Protein AF-A0A534V9V0-F1 (afdb_monomer_lite)

Secondary structure (DSSP, 8-state):
-HHHHHH-SS--HHHHHHHHHHHHHHHHHHHHHS-SSSBTTBSS--HHHHHHHHHHHHHHHHHHHTTPPPTTTT-HHHHHHHHHHTTSHHHHHHHHHHHHHHHHHHHSPP-

Radius of gyration: 15.16 Å; chains: 1; bounding box: 35×29×41 Å

Foldseek 3Di:
DQVCQLPDPDHPLVVLVVVVVVVLVVLVVQLVQADQELARNHVDHDVVLVVVLVVLLVQQVRQVSSVHDRSCVVRPRCVSNNVRSCPDPVSVVVSVVVVVVVVVVVPDPDD

pLDDT: mean 93.2, std 7.88, range [52.34, 98.44]

Structure (mmCIF, N/CA/C/O backbone):
data_AF-A0A534V9V0-F1
#
_entry.id   AF-A0A534V9V0-F1
#
loop_
_atom_site.group_PDB
_atom_site.id
_atom_site.type_symbol
_atom_site.label_atom_id
_atom_site.label_alt_id
_atom_site.label_comp_id
_atom_site.label_asym_id
_atom_site.label_entity_id
_atom_site.label_seq_id
_atom_site.pdbx_PDB_ins_code
_atom_site.Cartn_x
_atom_site.Cartn_y
_atom_site.Cartn_z
_atom_site.occupancy
_atom_site.B_iso_or_equiv
_atom_site.auth_seq_id
_atom_site.auth_comp_id
_atom_site.auth_asym_id
_atom_site.auth_atom_id
_atom_site.pdbx_PDB_model_num
ATOM 1 N N . ALA A 1 1 ? -8.439 9.166 10.142 1.00 73.25 1 ALA A N 1
ATOM 2 C CA . ALA A 1 1 ? -9.431 8.523 11.032 1.00 73.25 1 ALA A CA 1
ATOM 3 C C . ALA A 1 1 ? -8.896 7.242 11.674 1.00 73.25 1 ALA A C 1
ATOM 5 O O . ALA A 1 1 ? -8.927 7.156 12.890 1.00 73.25 1 ALA A O 1
ATOM 6 N N . LEU A 1 2 ? -8.361 6.280 10.907 1.00 82.88 2 LEU A N 1
ATOM 7 C CA . LEU A 1 2 ? -7.863 5.011 11.469 1.00 82.88 2 LEU A CA 1
ATOM 8 C C . LEU A 1 2 ? -6.542 5.125 12.256 1.00 82.88 2 LEU A C 1
ATOM 10 O O . LEU A 1 2 ? -6.356 4.396 13.221 1.00 82.88 2 LEU A O 1
ATOM 14 N N . PHE A 1 3 ? -5.646 6.051 11.890 1.00 81.38 3 PHE A N 1
ATOM 15 C CA . PHE A 1 3 ? -4.349 6.238 12.571 1.00 81.38 3 PHE A CA 1
ATOM 16 C C . PHE A 1 3 ? -4.470 6.475 14.086 1.00 81.38 3 PHE A C 1
ATOM 18 O O . PHE A 1 3 ? -3.874 5.703 14.831 1.00 81.38 3 PHE A O 1
ATOM 25 N N . PRO A 1 4 ? -5.281 7.438 14.569 1.00 83.19 4 PRO A N 1
ATOM 26 C CA . PRO A 1 4 ? -5.498 7.604 16.007 1.00 83.19 4 PRO A CA 1
ATOM 27 C C . PRO A 1 4 ? -6.088 6.364 16.690 1.00 83.19 4 PRO A C 1
ATOM 29 O O . PRO A 1 4 ? -5.748 6.076 17.831 1.00 83.19 4 PRO A O 1
ATOM 32 N N . GLN A 1 5 ? -6.945 5.611 15.992 1.00 86.44 5 GLN A N 1
ATOM 33 C CA . GLN A 1 5 ? -7.588 4.413 16.540 1.00 86.44 5 GLN A CA 1
ATOM 34 C C . GLN A 1 5 ? -6.605 3.248 16.715 1.00 86.44 5 GLN A C 1
ATOM 36 O O . GLN A 1 5 ? -6.757 2.455 17.640 1.00 86.44 5 GLN A O 1
ATOM 41 N N . ALA A 1 6 ? -5.573 3.146 15.874 1.00 80.69 6 ALA A N 1
ATOM 42 C CA . ALA A 1 6 ? -4.569 2.088 15.988 1.00 80.69 6 ALA A CA 1
ATOM 43 C C . ALA A 1 6 ? -3.718 2.212 17.266 1.00 80.69 6 ALA A C 1
ATOM 45 O O . ALA A 1 6 ? -3.324 1.194 17.830 1.00 80.69 6 ALA A O 1
ATOM 46 N N . SER A 1 7 ? -3.484 3.436 17.752 1.00 79.25 7 SER A N 1
ATOM 47 C CA . SER A 1 7 ? -2.688 3.713 18.957 1.00 79.25 7 SER A CA 1
ATOM 48 C C . SER A 1 7 ? -3.516 4.020 20.212 1.00 79.25 7 SER A C 1
ATOM 50 O O . SER A 1 7 ? -2.943 4.244 21.277 1.00 79.25 7 SER A O 1
ATOM 52 N N . ALA A 1 8 ? -4.846 4.085 20.113 1.00 82.44 8 ALA A N 1
ATOM 53 C CA . ALA A 1 8 ? -5.705 4.458 21.234 1.00 82.44 8 ALA A CA 1
ATOM 54 C C . ALA A 1 8 ? -5.819 3.341 22.290 1.00 82.44 8 ALA A C 1
ATOM 56 O O . ALA A 1 8 ? -5.903 2.154 21.954 1.00 82.44 8 ALA A O 1
ATOM 57 N N . LYS A 1 9 ? -5.879 3.744 23.571 1.00 80.00 9 LYS A N 1
ATOM 58 C CA . LYS A 1 9 ? -6.171 2.845 24.706 1.00 80.00 9 LYS A CA 1
ATOM 59 C C . LYS A 1 9 ? -7.582 2.269 24.606 1.00 80.00 9 LYS A C 1
ATOM 61 O O . LYS A 1 9 ? -7.762 1.063 24.731 1.00 80.00 9 LYS A O 1
ATOM 66 N N . GLU A 1 10 ? -8.552 3.132 24.322 1.00 87.00 10 GLU A N 1
ATOM 67 C CA . GLU A 1 10 ? -9.931 2.754 24.027 1.00 87.00 10 GLU A CA 1
ATOM 68 C C . GLU A 1 10 ? -10.222 3.043 22.558 1.00 87.00 10 GLU A C 1
ATOM 70 O O . GLU A 1 10 ? -9.969 4.140 22.061 1.00 87.00 10 GLU A O 1
ATOM 75 N N . LYS A 1 11 ? -10.710 2.024 21.853 1.00 88.25 11 LYS A N 1
ATOM 76 C CA . LYS A 1 11 ? -10.969 2.067 20.416 1.00 88.25 11 LYS A CA 1
ATOM 77 C C . LYS A 1 11 ? -12.457 2.265 20.161 1.00 88.25 11 LYS A C 1
ATOM 79 O O . LYS A 1 11 ? -13.273 1.511 20.691 1.00 88.25 11 LYS A O 1
ATOM 84 N N . ASP A 1 12 ? -12.803 3.208 19.291 1.00 93.75 12 ASP A N 1
ATOM 85 C CA . ASP A 1 12 ? -14.170 3.354 18.794 1.00 93.75 12 ASP A CA 1
ATOM 86 C C . ASP A 1 12 ? -14.441 2.267 17.745 1.00 93.75 12 ASP A C 1
ATOM 88 O O . ASP A 1 12 ? -14.104 2.398 16.566 1.00 93.75 12 ASP A O 1
ATOM 92 N N . GLN A 1 13 ? -15.040 1.163 18.195 1.00 93.38 13 GLN A N 1
ATOM 93 C CA . GLN A 1 13 ? -15.315 0.001 17.348 1.00 93.38 13 GLN A CA 1
ATOM 94 C C . GLN A 1 13 ? -16.271 0.324 16.197 1.00 93.38 13 GLN A C 1
ATOM 96 O O . GLN A 1 13 ? -16.136 -0.247 15.114 1.00 93.38 13 GLN A O 1
ATOM 101 N N . LYS A 1 14 ? -17.207 1.260 16.399 1.00 94.38 14 LYS A N 1
ATOM 102 C CA . LYS A 1 14 ? -18.150 1.665 15.355 1.00 94.38 14 LYS A CA 1
ATOM 103 C C . LYS A 1 14 ? -17.415 2.429 14.257 1.00 94.38 14 LYS A C 1
ATOM 105 O O . LYS A 1 14 ? -17.519 2.065 13.087 1.00 94.38 14 LYS A O 1
ATOM 110 N N . LEU A 1 15 ? -16.606 3.420 14.635 1.00 94.12 15 LEU A N 1
ATOM 111 C CA . LEU A 1 15 ? -15.788 4.177 13.688 1.00 94.12 15 LEU A CA 1
ATOM 112 C C . LEU A 1 15 ? -14.788 3.275 12.951 1.00 94.12 15 LEU A C 1
ATOM 114 O O . LEU A 1 15 ? -14.582 3.440 11.747 1.00 94.12 15 LEU A O 1
ATOM 118 N N . ILE A 1 16 ? -14.158 2.326 13.651 1.00 94.56 16 ILE A N 1
ATOM 119 C CA . ILE A 1 16 ? -13.235 1.365 13.035 1.00 94.56 16 ILE A CA 1
ATOM 120 C C . ILE A 1 16 ? -13.967 0.526 11.991 1.00 94.56 16 ILE A C 1
ATOM 122 O O . ILE A 1 16 ? -13.501 0.463 10.855 1.00 94.56 16 ILE A O 1
ATOM 126 N N . ALA A 1 17 ? -15.113 -0.067 12.332 1.00 95.31 17 ALA A N 1
ATOM 127 C CA . ALA A 1 17 ? -15.887 -0.882 11.400 1.00 95.31 17 ALA A CA 1
ATOM 128 C C . ALA A 1 17 ? -16.295 -0.089 10.147 1.00 95.31 17 ALA A C 1
ATOM 130 O O . ALA A 1 17 ? -16.067 -0.546 9.025 1.00 95.31 17 ALA A O 1
ATOM 131 N N . GLU A 1 18 ? -16.812 1.131 10.321 1.00 96.19 18 GLU A N 1
ATOM 132 C CA . GLU A 1 18 ? -17.186 2.021 9.214 1.00 96.19 18 GLU A CA 1
ATOM 133 C C . GLU A 1 18 ? -15.990 2.341 8.306 1.00 96.19 18 GLU A C 1
ATOM 135 O O . GLU A 1 18 ? -16.082 2.272 7.077 1.00 96.19 18 GLU A O 1
ATOM 140 N N . LYS A 1 19 ? -14.833 2.662 8.895 1.00 95.81 19 LYS A N 1
ATOM 141 C CA . LYS A 1 19 ? -13.637 3.036 8.131 1.00 95.81 19 LYS A CA 1
ATOM 142 C C . LYS A 1 19 ? -12.913 1.852 7.505 1.00 95.81 19 LYS A C 1
ATOM 144 O O . LYS A 1 19 ? -12.324 2.018 6.439 1.00 95.81 19 LYS A O 1
ATOM 149 N N . LEU A 1 20 ? -12.987 0.666 8.101 1.00 95.69 20 LEU A N 1
ATOM 150 C CA . LEU A 1 20 ? -12.507 -0.564 7.477 1.00 95.69 20 LEU A CA 1
ATOM 151 C C . LEU A 1 20 ? -13.395 -0.984 6.302 1.00 95.69 20 LEU A C 1
ATOM 153 O O . LEU A 1 20 ? -12.867 -1.451 5.295 1.00 95.69 20 LEU A O 1
ATOM 157 N N . ALA A 1 21 ? -14.714 -0.785 6.379 1.00 96.12 21 ALA A N 1
ATOM 158 C CA . ALA A 1 21 ? -15.604 -1.022 5.243 1.00 96.12 21 ALA A CA 1
ATOM 159 C C . ALA A 1 21 ? -15.263 -0.090 4.064 1.00 96.12 21 ALA A C 1
ATOM 161 O O . ALA A 1 21 ? -15.092 -0.553 2.936 1.00 96.12 21 ALA A O 1
ATOM 162 N N . GLU A 1 22 ? -15.069 1.206 4.338 1.00 96.12 22 GLU A N 1
ATOM 163 C CA . GLU A 1 22 ? -14.641 2.187 3.331 1.00 96.12 22 GLU A CA 1
ATOM 164 C C . GLU A 1 22 ? -13.281 1.819 2.714 1.00 96.12 22 GLU A C 1
ATOM 166 O O . GLU A 1 22 ? -13.104 1.873 1.496 1.00 96.12 22 GLU A O 1
ATOM 171 N N . LEU A 1 23 ? -12.313 1.419 3.543 1.00 95.62 23 LEU A N 1
ATOM 172 C CA . LEU A 1 23 ? -10.996 1.012 3.069 1.00 95.62 23 LEU A CA 1
ATOM 173 C C . LEU A 1 23 ? -11.067 -0.238 2.188 1.00 95.62 23 LEU A C 1
ATOM 175 O O . LEU A 1 23 ? -10.437 -0.255 1.136 1.00 95.62 23 LE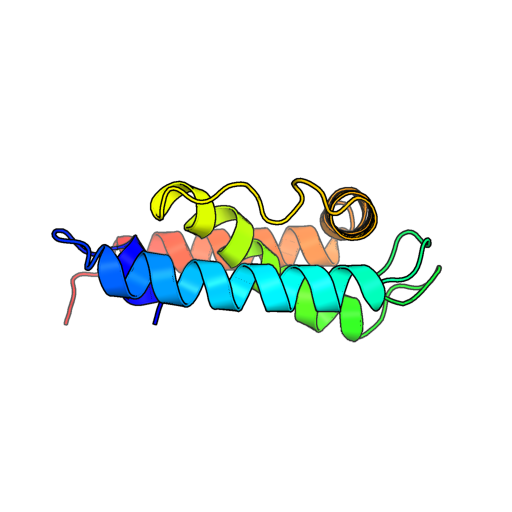U A O 1
ATOM 179 N N . ASN A 1 24 ? -11.833 -1.259 2.580 1.00 96.19 24 ASN A N 1
ATOM 180 C CA . ASN A 1 24 ? -11.981 -2.476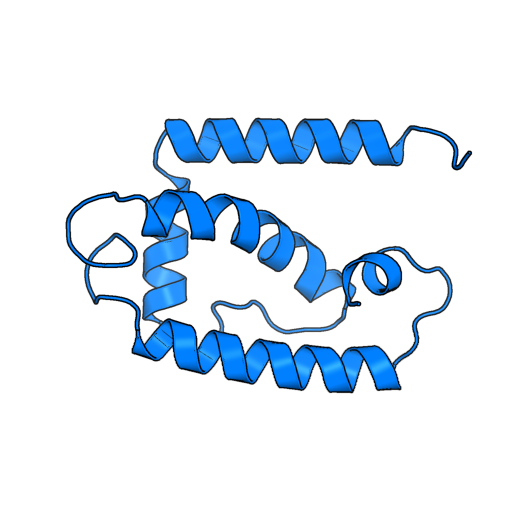 1.780 1.00 96.19 24 ASN A CA 1
ATOM 181 C C . ASN A 1 24 ? -12.558 -2.175 0.395 1.00 96.19 24 ASN A C 1
ATOM 183 O O . ASN A 1 24 ? -11.994 -2.635 -0.592 1.00 96.19 24 ASN A O 1
ATOM 187 N N . LEU A 1 25 ? -13.580 -1.318 0.308 1.00 97.44 25 LEU A N 1
ATOM 188 C CA . LEU A 1 25 ? -14.117 -0.868 -0.978 1.00 97.44 25 LEU A CA 1
ATOM 189 C C . LEU A 1 25 ? -13.036 -0.208 -1.852 1.00 97.44 25 LEU A C 1
ATOM 191 O O . LEU A 1 25 ? -12.937 -0.487 -3.045 1.00 97.44 25 LEU A O 1
ATOM 195 N N . ARG A 1 26 ? -12.201 0.658 -1.266 1.00 97.06 26 ARG A N 1
ATOM 196 C CA . ARG A 1 26 ? -11.105 1.325 -1.990 1.00 97.06 26 ARG A CA 1
ATOM 197 C C . ARG A 1 26 ? -10.007 0.347 -2.411 1.00 97.06 26 ARG A C 1
ATOM 199 O O . ARG A 1 26 ? -9.442 0.504 -3.489 1.00 97.06 26 ARG A O 1
ATOM 206 N N . LEU A 1 27 ? -9.705 -0.655 -1.588 1.00 97.69 27 LEU A N 1
ATOM 207 C CA . LEU A 1 27 ? -8.751 -1.711 -1.927 1.00 97.69 27 LEU A CA 1
ATOM 208 C C . LEU A 1 27 ? -9.267 -2.580 -3.078 1.00 97.69 27 LEU A C 1
ATOM 210 O O . LEU A 1 27 ? -8.487 -2.927 -3.959 1.00 97.69 27 LEU A O 1
ATOM 214 N N . ASP A 1 28 ? -10.567 -2.876 -3.112 1.00 98.19 28 ASP A N 1
ATOM 215 C CA . ASP A 1 28 ? -11.194 -3.616 -4.212 1.00 98.19 28 ASP A CA 1
ATOM 216 C C . ASP A 1 28 ? -11.143 -2.807 -5.516 1.00 98.19 28 ASP A C 1
ATOM 218 O O . ASP A 1 28 ? -10.801 -3.335 -6.572 1.00 98.19 28 ASP A O 1
ATOM 222 N N . GLN A 1 29 ? -11.396 -1.498 -5.451 1.00 98.31 29 GLN A N 1
ATOM 223 C CA . GLN A 1 29 ? -11.230 -0.601 -6.599 1.00 98.31 29 GLN A CA 1
ATOM 224 C C . GLN A 1 29 ? -9.777 -0.556 -7.083 1.00 98.31 29 GLN A C 1
ATOM 226 O O . GLN A 1 29 ? -9.516 -0.655 -8.282 1.00 98.31 29 GLN A O 1
ATOM 231 N N . LEU A 1 30 ? -8.825 -0.443 -6.157 1.00 98.06 30 LEU A N 1
ATOM 232 C CA . LEU A 1 30 ? -7.407 -0.434 -6.483 1.00 98.06 30 LEU A CA 1
ATOM 233 C C . LEU A 1 30 ? -6.975 -1.758 -7.135 1.00 98.06 30 LEU A C 1
ATOM 235 O O . LEU A 1 30 ? -6.304 -1.728 -8.161 1.00 98.06 30 LEU A O 1
ATOM 239 N N . GLU A 1 31 ? -7.415 -2.908 -6.619 1.00 98.12 31 GLU A N 1
ATOM 240 C CA . GLU A 1 31 ? -7.187 -4.230 -7.226 1.00 98.12 31 GLU A CA 1
ATOM 241 C C . GLU A 1 31 ? -7.666 -4.282 -8.689 1.00 98.12 31 GLU A C 1
ATOM 243 O O . GLU A 1 31 ? -6.980 -4.814 -9.567 1.00 98.12 31 GLU A O 1
ATOM 248 N N . LEU A 1 32 ? -8.816 -3.681 -9.005 1.00 97.94 32 LEU A N 1
ATOM 249 C CA . LEU A 1 32 ? -9.290 -3.601 -10.390 1.00 97.94 32 LEU A CA 1
ATOM 250 C C . LEU A 1 32 ? -8.357 -2.756 -11.271 1.00 97.94 32 LEU A C 1
ATOM 252 O O . LEU A 1 32 ? -8.101 -3.142 -12.414 1.00 97.94 32 LEU A O 1
ATOM 256 N N . MET A 1 33 ? -7.811 -1.664 -10.730 1.00 97.06 33 MET A N 1
ATOM 257 C CA . MET A 1 33 ? -6.913 -0.740 -11.433 1.00 97.06 33 MET A CA 1
ATOM 258 C C . MET A 1 33 ? -5.485 -1.270 -11.603 1.00 97.06 33 MET A C 1
ATOM 260 O O . MET A 1 33 ? -4.809 -0.878 -12.555 1.00 97.06 33 MET A O 1
ATOM 264 N N . LEU A 1 34 ? -5.012 -2.148 -10.711 1.00 97.56 34 LEU A N 1
ATOM 265 C CA . LEU A 1 34 ? -3.668 -2.712 -10.813 1.00 97.56 34 LEU A CA 1
ATOM 266 C C . LEU A 1 34 ? -3.496 -3.513 -12.106 1.00 97.56 34 LEU A C 1
ATOM 268 O O . LEU A 1 34 ? -4.383 -4.253 -12.557 1.00 97.56 34 LEU A O 1
ATOM 272 N N . SER A 1 35 ? -2.296 -3.417 -12.669 1.00 95.12 35 SER A N 1
ATOM 273 C CA . SER A 1 35 ? -1.874 -4.282 -13.760 1.00 95.12 35 SER A CA 1
ATOM 274 C C . SER A 1 35 ? -1.654 -5.725 -13.280 1.00 95.12 35 SER A C 1
ATOM 276 O O . SER A 1 35 ? -1.594 -6.010 -12.086 1.00 95.12 35 SER A O 1
ATOM 278 N N . ARG A 1 36 ? -1.509 -6.657 -14.229 1.00 91.81 36 ARG A N 1
ATOM 279 C CA . ARG A 1 36 ? -1.030 -8.024 -13.943 1.00 91.81 36 ARG A CA 1
ATOM 280 C C . ARG A 1 36 ? 0.503 -8.122 -13.885 1.00 91.81 36 ARG A C 1
ATOM 282 O O . ARG A 1 36 ? 1.028 -9.199 -13.627 1.00 91.81 36 ARG A O 1
ATOM 289 N N . GLY A 1 37 ? 1.207 -7.039 -14.211 1.00 83.00 37 GLY A N 1
ATOM 290 C CA . GLY A 1 37 ? 2.663 -6.968 -14.188 1.00 83.00 37 GLY A CA 1
ATOM 291 C C . GLY A 1 37 ? 3.212 -6.826 -12.765 1.00 83.00 37 GLY A C 1
ATOM 292 O O . GLY A 1 37 ? 2.451 -6.615 -11.823 1.00 83.00 37 GLY A O 1
ATOM 293 N N . PRO A 1 38 ? 4.539 -6.943 -12.591 1.00 94.25 38 PRO A N 1
ATOM 294 C CA . PRO A 1 38 ? 5.173 -6.900 -11.272 1.00 94.25 38 PRO A CA 1
ATOM 295 C C . PRO A 1 38 ? 5.036 -5.543 -10.563 1.00 94.25 38 PRO A C 1
ATOM 297 O O . PRO A 1 38 ? 5.281 -5.470 -9.361 1.00 94.25 38 PRO A O 1
ATOM 300 N N . TYR A 1 39 ? 4.656 -4.484 -11.286 1.00 97.62 39 TYR A N 1
ATOM 301 C CA . TYR A 1 39 ? 4.488 -3.128 -10.773 1.00 97.62 39 TYR A CA 1
ATOM 302 C C . TYR A 1 39 ? 3.067 -2.607 -11.014 1.00 97.62 39 TYR A C 1
ATOM 304 O O . TYR A 1 39 ? 2.305 -3.151 -11.821 1.00 97.62 39 TYR A O 1
ATOM 312 N N . ALA A 1 40 ? 2.704 -1.534 -10.310 1.00 97.31 40 ALA A N 1
ATOM 313 C CA . ALA A 1 40 ? 1.325 -1.072 -10.168 1.00 97.31 40 ALA A CA 1
ATOM 314 C C . ALA A 1 40 ? 0.583 -0.922 -11.507 1.00 97.31 40 ALA A C 1
ATOM 316 O O . ALA A 1 40 ? -0.572 -1.332 -11.623 1.00 97.31 40 ALA A O 1
ATOM 317 N N . ILE A 1 41 ? 1.260 -0.399 -12.534 1.00 97.06 41 ILE A N 1
ATOM 318 C CA . ILE A 1 41 ? 0.673 -0.134 -13.858 1.00 97.06 41 ILE A CA 1
ATOM 319 C C . ILE A 1 41 ? 1.346 -0.896 -15.012 1.00 97.06 41 ILE A C 1
ATOM 321 O O . ILE A 1 41 ? 1.076 -0.604 -16.173 1.00 97.06 41 ILE A O 1
ATOM 325 N N . GLY A 1 42 ? 2.194 -1.892 -14.732 1.00 95.94 42 GLY A N 1
ATOM 326 C CA . GLY A 1 42 ? 2.727 -2.774 -15.772 1.00 95.94 42 GLY A CA 1
ATOM 327 C C . GLY A 1 42 ? 4.057 -3.432 -15.421 1.00 95.94 42 GLY A C 1
ATOM 328 O O . GLY A 1 42 ? 4.305 -3.844 -14.290 1.00 95.94 42 GLY A O 1
ATOM 329 N N . SER A 1 43 ? 4.920 -3.555 -16.429 1.00 96.56 43 SER A N 1
ATOM 330 C CA . SER A 1 43 ? 6.263 -4.136 -16.314 1.00 96.56 43 SER A CA 1
ATOM 331 C C . SER A 1 43 ? 7.321 -3.169 -15.780 1.00 96.56 43 SER A C 1
ATOM 333 O O . SER A 1 43 ? 8.395 -3.618 -15.387 1.00 96.56 43 SER A O 1
ATOM 335 N N . ALA A 1 44 ? 7.034 -1.866 -15.742 1.00 97.00 44 ALA A N 1
ATOM 336 C CA . ALA A 1 44 ? 7.965 -0.834 -15.299 1.00 97.00 44 ALA A CA 1
ATOM 337 C C . ALA A 1 44 ? 7.568 -0.258 -13.935 1.00 97.00 44 ALA A C 1
ATOM 339 O O . ALA A 1 44 ? 6.388 -0.044 -13.665 1.00 97.00 44 ALA A O 1
ATOM 340 N N . PHE A 1 45 ? 8.573 0.035 -13.108 1.00 97.81 45 PHE A N 1
ATOM 341 C CA . PHE A 1 45 ? 8.403 0.787 -11.867 1.00 97.81 45 PHE A CA 1
ATOM 342 C C . PHE A 1 45 ? 8.161 2.265 -12.191 1.00 97.81 45 PHE A C 1
ATOM 344 O O . PHE A 1 45 ? 8.915 2.861 -12.963 1.00 97.81 45 PHE A O 1
ATOM 351 N N . THR A 1 46 ? 7.127 2.861 -11.601 1.00 97.94 46 THR A N 1
ATOM 352 C CA . THR A 1 46 ? 6.684 4.227 -11.925 1.00 97.94 46 THR A CA 1
ATOM 353 C C . THR A 1 46 ? 6.321 5.032 -10.679 1.00 97.94 46 THR A C 1
ATOM 355 O O . THR A 1 46 ? 6.373 4.540 -9.553 1.00 97.94 46 THR A O 1
ATOM 358 N N . PHE A 1 47 ? 5.881 6.279 -10.874 1.00 97.81 47 PHE A N 1
ATOM 359 C CA . PHE A 1 47 ? 5.336 7.098 -9.791 1.00 97.81 47 PHE A CA 1
ATOM 360 C C . PHE A 1 47 ? 4.145 6.455 -9.070 1.00 97.81 47 PHE A C 1
ATOM 362 O O . PHE A 1 47 ? 3.952 6.733 -7.888 1.00 97.81 47 PHE A O 1
ATOM 369 N N . ALA A 1 48 ? 3.382 5.577 -9.732 1.00 98.00 48 ALA A N 1
ATOM 370 C CA . ALA A 1 48 ? 2.314 4.835 -9.068 1.00 98.00 48 ALA A CA 1
ATOM 371 C C . ALA A 1 48 ? 2.874 3.967 -7.928 1.00 98.00 48 ALA A C 1
ATOM 373 O O . ALA A 1 48 ? 2.359 3.999 -6.814 1.00 98.00 48 ALA A O 1
ATOM 374 N N . ASP A 1 49 ? 3.984 3.265 -8.161 1.00 98.44 49 ASP A N 1
ATOM 375 C CA . ASP A 1 49 ? 4.651 2.466 -7.133 1.00 98.44 49 ASP A CA 1
ATOM 376 C C . ASP A 1 49 ? 5.245 3.344 -6.027 1.00 98.44 49 ASP A C 1
ATOM 378 O O . ASP A 1 49 ? 5.113 3.013 -4.849 1.00 98.44 49 ASP A O 1
ATOM 382 N N . CYS A 1 50 ? 5.832 4.493 -6.389 1.00 97.81 50 CYS A N 1
ATOM 383 C CA . CYS A 1 50 ? 6.343 5.471 -5.423 1.00 97.81 50 CYS A CA 1
ATOM 384 C C . CYS A 1 50 ? 5.250 6.011 -4.490 1.00 97.81 50 CYS A C 1
ATOM 386 O O . CYS A 1 50 ? 5.528 6.277 -3.325 1.00 97.81 50 CYS A O 1
ATOM 388 N N . ALA A 1 51 ? 4.021 6.184 -4.982 1.00 97.06 51 ALA A N 1
ATOM 389 C CA . ALA A 1 51 ? 2.895 6.647 -4.174 1.00 97.06 51 ALA A CA 1
ATOM 390 C C . ALA A 1 51 ? 2.320 5.531 -3.283 1.00 97.06 51 ALA A C 1
ATOM 392 O O . ALA A 1 51 ? 1.967 5.757 -2.121 1.00 97.06 51 ALA A O 1
ATOM 393 N N . LEU A 1 52 ? 2.222 4.316 -3.827 1.00 97.75 52 LEU A N 1
ATOM 394 C CA . LEU A 1 52 ? 1.595 3.189 -3.145 1.00 97.75 52 LEU A CA 1
ATOM 395 C C . LEU A 1 52 ? 2.518 2.569 -2.088 1.00 97.75 52 LEU A C 1
ATOM 397 O O . LEU A 1 52 ? 2.087 2.374 -0.956 1.00 97.75 52 LEU A O 1
ATOM 401 N N . ALA A 1 53 ? 3.782 2.283 -2.403 1.00 98.19 53 ALA A N 1
ATOM 402 C CA . ALA A 1 53 ? 4.680 1.541 -1.514 1.00 98.19 53 ALA A CA 1
ATOM 403 C C . ALA A 1 53 ? 4.815 2.123 -0.085 1.00 98.19 53 ALA A C 1
ATOM 405 O O . ALA A 1 53 ? 4.654 1.352 0.866 1.00 98.19 53 ALA A O 1
ATOM 406 N N . PRO A 1 54 ? 5.050 3.437 0.122 1.00 96.88 54 PRO A N 1
ATOM 407 C CA . PRO A 1 54 ? 5.117 4.008 1.470 1.00 96.88 54 PRO A CA 1
ATOM 408 C C . PRO A 1 54 ? 3.747 4.083 2.159 1.00 96.88 54 PRO A C 1
ATOM 410 O O . PRO A 1 54 ? 3.668 4.069 3.386 1.00 96.88 54 PRO A O 1
ATOM 413 N N . THR A 1 55 ? 2.655 4.142 1.393 1.00 95.75 55 THR A N 1
ATOM 414 C CA . THR A 1 55 ? 1.287 4.133 1.933 1.00 95.75 55 THR A CA 1
ATOM 415 C C . THR A 1 55 ? 0.919 2.743 2.454 1.00 95.75 55 THR A C 1
ATOM 417 O O . THR A 1 55 ? 0.396 2.592 3.560 1.00 95.75 55 THR A O 1
ATOM 420 N N . PHE A 1 56 ? 1.234 1.710 1.674 1.00 97.12 56 PHE A N 1
ATOM 421 C CA . PHE A 1 56 ? 0.934 0.321 2.004 1.00 97.12 56 PHE A CA 1
ATOM 422 C C . PHE A 1 56 ? 1.826 -0.247 3.106 1.00 97.12 56 PHE A C 1
ATOM 424 O O . PHE A 1 56 ? 1.381 -1.149 3.809 1.00 97.12 56 PHE A O 1
ATOM 431 N N . PHE A 1 57 ? 3.002 0.340 3.353 1.00 97.19 57 PHE A N 1
ATOM 432 C CA . PHE A 1 57 ? 3.769 0.096 4.579 1.00 97.19 57 PHE A CA 1
ATOM 433 C C . PHE A 1 57 ? 2.907 0.321 5.835 1.00 97.19 57 PHE A C 1
ATOM 435 O O . PHE A 1 57 ? 2.762 -0.578 6.665 1.00 97.19 57 PHE A O 1
ATOM 442 N N . PHE A 1 58 ? 2.250 1.482 5.943 1.00 94.56 58 PHE A N 1
ATOM 443 C CA . PHE A 1 58 ? 1.382 1.772 7.086 1.00 94.56 58 PHE A CA 1
ATOM 444 C C . PHE A 1 58 ? 0.118 0.915 7.097 1.00 94.56 58 PHE A C 1
ATOM 446 O O . PHE A 1 58 ? -0.304 0.482 8.166 1.00 94.56 58 PHE A O 1
ATOM 453 N N . ALA A 1 59 ? -0.478 0.630 5.934 1.00 94.31 59 ALA A N 1
ATOM 454 C CA . ALA A 1 59 ? -1.623 -0.278 5.864 1.00 94.31 59 ALA A CA 1
ATOM 455 C C . ALA A 1 59 ? -1.260 -1.682 6.382 1.00 94.31 59 ALA A C 1
ATOM 457 O O . ALA A 1 59 ? -1.998 -2.242 7.191 1.00 94.31 59 ALA A O 1
ATOM 458 N N . ASN A 1 60 ? -0.104 -2.219 5.977 1.00 95.25 60 ASN A N 1
ATOM 459 C CA . ASN A 1 60 ? 0.405 -3.510 6.438 1.00 95.25 60 ASN A CA 1
ATOM 460 C C . ASN A 1 60 ? 0.585 -3.543 7.959 1.00 95.25 60 ASN A C 1
ATOM 462 O O . ASN A 1 60 ? 0.221 -4.517 8.612 1.00 95.25 60 ASN A O 1
ATOM 466 N N . LEU A 1 61 ? 1.126 -2.460 8.517 1.00 92.69 61 LEU A N 1
ATOM 467 C CA . LEU A 1 61 ? 1.370 -2.340 9.947 1.00 92.69 61 LEU A CA 1
ATOM 468 C C . LEU A 1 61 ? 0.068 -2.181 10.748 1.00 92.69 61 LEU A C 1
ATOM 470 O O . LEU A 1 61 ? -0.100 -2.792 11.801 1.00 92.69 61 LEU A O 1
ATOM 474 N N . MET A 1 62 ? -0.853 -1.341 10.274 1.00 91.56 62 MET A N 1
ATOM 475 C CA . MET A 1 62 ? -2.007 -0.909 11.061 1.00 91.56 62 MET A CA 1
ATOM 476 C C . MET A 1 62 ? -3.216 -1.825 10.993 1.00 91.56 62 MET A C 1
ATOM 478 O O . MET A 1 62 ? -3.954 -1.904 11.973 1.00 91.56 62 MET A O 1
ATOM 482 N N . LEU A 1 63 ? -3.461 -2.487 9.862 1.00 93.00 63 LEU A N 1
ATOM 483 C CA . LEU A 1 63 ? -4.662 -3.308 9.705 1.00 93.00 63 LEU A CA 1
ATOM 484 C C . LEU A 1 63 ? -4.784 -4.412 10.769 1.00 93.00 63 LEU A C 1
ATOM 486 O O . LEU A 1 63 ? -5.868 -4.516 11.352 1.00 93.00 63 LEU A O 1
ATOM 490 N N . PRO A 1 64 ? -3.708 -5.141 11.130 1.00 92.00 64 PRO A N 1
ATOM 491 C CA . PRO A 1 64 ? -3.759 -6.102 12.230 1.00 92.00 64 PRO A CA 1
ATOM 492 C C . PRO A 1 64 ? -4.137 -5.464 13.575 1.00 92.00 64 PRO A C 1
ATOM 494 O O . PRO A 1 64 ? -4.940 -6.023 14.319 1.00 92.00 64 PRO A O 1
ATOM 497 N N . MET A 1 65 ? -3.632 -4.259 13.872 1.00 91.06 65 MET A N 1
ATOM 498 C CA . MET A 1 65 ? -3.940 -3.534 15.119 1.00 91.06 65 MET A CA 1
ATOM 499 C C . MET A 1 65 ? -5.412 -3.108 15.227 1.00 91.06 65 MET A C 1
ATOM 501 O O . MET A 1 65 ? -5.903 -2.818 16.320 1.00 91.06 65 MET A O 1
ATOM 505 N N . LEU A 1 66 ? -6.113 -3.063 14.093 1.00 92.31 66 LEU A N 1
ATOM 506 C CA . LEU A 1 66 ? -7.526 -2.712 13.975 1.00 92.31 66 LEU A CA 1
ATOM 507 C C . LEU A 1 66 ? -8.429 -3.948 13.818 1.00 92.31 66 LEU A C 1
ATOM 509 O O . LEU A 1 66 ? -9.617 -3.793 13.555 1.00 92.31 66 LEU A O 1
ATOM 513 N N . GLY A 1 67 ? -7.883 -5.165 13.947 1.00 90.31 67 GLY A N 1
ATOM 514 C CA . GLY A 1 67 ? -8.632 -6.413 13.762 1.00 90.31 67 GLY A CA 1
ATOM 515 C C . GLY A 1 67 ? -9.032 -6.692 12.310 1.00 90.31 67 GLY A C 1
ATOM 516 O O . GLY A 1 67 ? -9.913 -7.512 12.060 1.00 90.31 67 GLY A O 1
ATOM 517 N N . SER A 1 68 ? -8.409 -6.010 11.345 1.00 94.06 68 SER A N 1
ATOM 518 C CA . SER A 1 68 ? -8.660 -6.223 9.923 1.00 94.06 68 SER A CA 1
ATOM 519 C C . SER A 1 68 ? -7.785 -7.337 9.365 1.00 94.06 68 SER A C 1
ATOM 521 O O . SER A 1 68 ? -6.631 -7.520 9.755 1.00 94.06 68 SER A O 1
ATOM 523 N N . LYS A 1 69 ? -8.321 -8.008 8.349 1.00 93.31 69 LYS A N 1
ATOM 524 C CA . LYS A 1 69 ? -7.556 -8.857 7.437 1.00 93.31 69 LYS A CA 1
ATOM 525 C C . LYS A 1 69 ? -6.460 -8.056 6.715 1.00 93.31 69 LYS A C 1
ATOM 527 O O . LYS A 1 69 ? -6.621 -6.837 6.547 1.00 93.31 69 LYS A O 1
ATOM 532 N N . PRO A 1 70 ? -5.373 -8.710 6.261 1.00 95.62 70 PRO A N 1
ATOM 533 C CA . PRO A 1 70 ? -4.372 -8.078 5.407 1.00 95.62 70 PRO A CA 1
ATOM 534 C C . PRO A 1 70 ? -5.008 -7.468 4.154 1.00 95.62 70 PRO A C 1
ATOM 536 O O . PRO A 1 70 ? -5.930 -8.041 3.574 1.00 95.62 70 PRO A O 1
ATOM 539 N N . PHE A 1 71 ? -4.482 -6.338 3.674 1.00 96.62 71 PHE A N 1
ATOM 540 C CA . PHE A 1 71 ? -5.002 -5.694 2.458 1.00 96.62 71 PHE A CA 1
ATOM 541 C C . PHE A 1 71 ? -4.856 -6.568 1.199 1.00 96.62 71 PHE A C 1
ATOM 543 O O . PHE A 1 71 ? -5.552 -6.341 0.213 1.00 96.62 71 PHE A O 1
ATOM 550 N N . THR A 1 72 ? -3.975 -7.568 1.233 1.00 96.94 72 THR A N 1
ATOM 551 C CA . THR A 1 72 ? -3.733 -8.534 0.154 1.00 96.94 72 THR A CA 1
ATOM 552 C C . THR A 1 72 ? -4.743 -9.683 0.121 1.00 96.94 72 THR A C 1
ATOM 554 O O . THR A 1 72 ? -4.833 -10.384 -0.888 1.00 96.94 72 THR A O 1
ATOM 557 N N . GLU A 1 73 ? -5.511 -9.907 1.191 1.00 96.50 73 GLU A N 1
ATOM 558 C CA . GLU A 1 73 ? -6.449 -11.029 1.250 1.00 96.50 73 GLU A CA 1
ATOM 559 C C . GLU A 1 73 ? -7.591 -10.831 0.244 1.00 96.50 73 GLU A C 1
ATOM 561 O O . GLU A 1 73 ? -8.253 -9.795 0.233 1.00 96.50 73 GLU A O 1
ATOM 566 N N . GLY A 1 74 ? -7.798 -11.822 -0.631 1.00 97.06 74 GLY A N 1
ATOM 567 C CA . GLY A 1 74 ? -8.780 -11.746 -1.719 1.00 97.06 74 GLY A CA 1
ATOM 568 C C . GLY A 1 74 ? -8.384 -10.830 -2.886 1.00 97.06 74 GLY A C 1
ATOM 569 O O . GLY A 1 74 ? -9.172 -10.677 -3.815 1.00 97.06 74 GLY A O 1
ATOM 570 N N . ARG A 1 75 ? -7.176 -10.243 -2.870 1.00 97.75 75 ARG A N 1
ATOM 571 C CA . ARG A 1 75 ? -6.708 -9.256 -3.859 1.00 97.75 75 ARG A CA 1
ATOM 572 C C . ARG A 1 75 ? -5.377 -9.695 -4.482 1.00 97.75 75 ARG A C 1
ATOM 574 O O . ARG A 1 75 ? -4.307 -9.265 -4.039 1.00 97.75 75 ARG A O 1
ATOM 581 N N . PRO A 1 76 ? -5.409 -10.622 -5.459 1.00 97.69 76 PRO A N 1
ATOM 582 C CA . PRO A 1 76 ? -4.209 -11.284 -5.963 1.00 97.69 76 PRO A CA 1
ATOM 583 C C . PRO A 1 76 ? -3.217 -10.342 -6.653 1.00 97.69 76 PRO A C 1
ATOM 585 O O . PRO A 1 76 ? -2.013 -10.578 -6.542 1.00 97.69 76 PRO A O 1
ATOM 588 N N . LYS A 1 77 ? -3.656 -9.275 -7.336 1.00 98.19 77 LYS A N 1
ATOM 589 C CA . LYS A 1 77 ? -2.715 -8.324 -7.946 1.00 98.19 77 LYS A CA 1
ATOM 590 C C . LYS A 1 77 ? -2.043 -7.462 -6.888 1.00 98.19 77 LYS A C 1
ATOM 592 O O . LYS A 1 77 ? -0.840 -7.257 -6.985 1.00 98.19 77 LYS A O 1
ATOM 597 N N . LEU A 1 78 ? -2.765 -7.013 -5.860 1.00 98.06 78 LEU A N 1
ATOM 598 C CA . LEU A 1 78 ? -2.161 -6.331 -4.713 1.00 98.06 78 LEU A CA 1
ATOM 599 C C . LEU A 1 78 ? -1.163 -7.234 -3.988 1.00 98.06 78 LEU A C 1
ATOM 601 O O . LEU A 1 78 ? -0.079 -6.775 -3.641 1.00 98.06 78 LEU A O 1
ATOM 605 N N . ALA A 1 79 ? -1.490 -8.515 -3.802 1.00 97.75 79 ALA A N 1
ATOM 606 C CA . ALA A 1 79 ? -0.569 -9.489 -3.223 1.00 97.75 79 ALA A CA 1
ATOM 607 C C . ALA A 1 79 ? 0.704 -9.653 -4.072 1.00 97.75 79 ALA A C 1
ATOM 609 O O . ALA A 1 79 ? 1.815 -9.606 -3.541 1.00 97.75 79 ALA A O 1
ATOM 610 N N . ALA A 1 80 ? 0.551 -9.799 -5.392 1.00 97.62 80 ALA A N 1
ATOM 611 C CA . ALA A 1 80 ? 1.670 -9.922 -6.321 1.00 97.62 80 ALA A CA 1
ATOM 612 C C . ALA A 1 80 ? 2.528 -8.649 -6.356 1.00 97.62 80 ALA A C 1
ATOM 614 O O . ALA A 1 80 ? 3.747 -8.731 -6.217 1.00 97.62 80 ALA A O 1
ATOM 615 N N . TRP A 1 81 ? 1.894 -7.482 -6.482 1.00 98.44 81 TRP A N 1
ATOM 616 C CA . TRP A 1 81 ? 2.553 -6.180 -6.464 1.00 98.44 81 TRP A CA 1
ATOM 617 C C . TRP A 1 81 ? 3.328 -5.974 -5.166 1.00 98.44 81 TRP A C 1
ATOM 619 O O . TRP A 1 81 ? 4.522 -5.691 -5.216 1.00 98.44 81 TRP A O 1
ATOM 629 N N . TRP A 1 82 ? 2.695 -6.188 -4.008 1.00 98.06 82 TRP A N 1
ATOM 630 C CA . TRP A 1 82 ? 3.342 -6.008 -2.710 1.00 98.06 82 TRP A CA 1
ATOM 631 C C . TRP A 1 82 ? 4.558 -6.925 -2.556 1.00 98.06 82 TRP A C 1
ATOM 633 O O . TRP A 1 82 ? 5.641 -6.470 -2.192 1.00 98.06 82 TRP A O 1
ATOM 643 N N . GLY A 1 83 ? 4.418 -8.198 -2.942 1.00 96.81 83 GLY A N 1
ATOM 644 C CA . GLY A 1 83 ? 5.510 -9.168 -2.906 1.00 96.81 83 GLY A CA 1
ATOM 645 C C . GLY A 1 83 ? 6.693 -8.833 -3.823 1.00 96.81 83 GLY A C 1
ATOM 646 O O . GLY A 1 83 ? 7.802 -9.305 -3.562 1.00 96.81 83 GLY A O 1
ATOM 647 N N . GLN A 1 84 ? 6.492 -8.036 -4.878 1.00 97.56 84 GLN A N 1
ATOM 648 C CA . GLN A 1 84 ? 7.559 -7.615 -5.794 1.00 97.56 84 GLN A CA 1
ATOM 649 C C . GLN A 1 84 ? 8.131 -6.237 -5.463 1.00 97.56 84 GLN A C 1
ATOM 651 O O . GLN A 1 84 ? 9.351 -6.082 -5.416 1.00 97.56 84 GLN A O 1
ATOM 656 N N . VAL A 1 85 ? 7.281 -5.239 -5.213 1.00 97.88 85 VAL A N 1
ATOM 657 C CA . VAL A 1 85 ? 7.696 -3.843 -5.020 1.00 97.88 85 VAL A CA 1
ATOM 658 C C . VAL A 1 85 ? 8.642 -3.693 -3.829 1.00 97.88 85 VAL A C 1
ATOM 660 O O . VAL A 1 85 ? 9.630 -2.968 -3.926 1.00 97.88 85 VAL A O 1
ATOM 663 N N . GLN A 1 86 ? 8.408 -4.448 -2.750 1.00 96.62 86 GLN A N 1
ATOM 664 C CA . GLN A 1 86 ? 9.217 -4.412 -1.529 1.00 96.62 86 GLN A CA 1
ATOM 665 C C . GLN A 1 86 ? 10.641 -4.963 -1.713 1.00 96.62 86 GLN A C 1
ATOM 667 O O . GLN A 1 86 ? 11.525 -4.645 -0.930 1.00 96.62 86 GLN A O 1
ATOM 672 N N . LYS A 1 87 ? 10.892 -5.763 -2.761 1.00 96.56 87 LYS A N 1
ATOM 673 C CA . LYS A 1 87 ? 12.230 -6.308 -3.066 1.00 96.56 87 LYS A CA 1
ATOM 674 C C . LYS A 1 87 ? 13.137 -5.301 -3.769 1.00 96.56 87 LYS A C 1
ATOM 676 O O . LYS A 1 87 ? 14.305 -5.585 -4.020 1.00 96.56 87 LYS A O 1
ATOM 681 N N . ARG A 1 88 ? 12.602 -4.150 -4.181 1.00 97.50 88 ARG A N 1
ATOM 682 C CA . ARG A 1 88 ? 13.387 -3.118 -4.853 1.00 97.50 88 ARG A CA 1
ATOM 683 C C . ARG A 1 88 ? 14.251 -2.393 -3.809 1.00 97.50 88 ARG A C 1
ATOM 685 O O . ARG A 1 88 ? 13.669 -1.836 -2.880 1.00 97.50 88 ARG A O 1
ATOM 692 N N . PRO A 1 89 ? 15.580 -2.256 -3.999 1.00 98.06 89 PRO A N 1
ATOM 693 C CA . PRO A 1 89 ? 16.461 -1.646 -2.993 1.00 98.06 89 PRO A CA 1
ATOM 694 C C . PRO A 1 89 ? 16.038 -0.240 -2.545 1.00 98.06 89 PRO A C 1
ATOM 696 O O . PRO A 1 89 ? 16.165 0.126 -1.382 1.00 98.06 89 PRO A O 1
ATOM 699 N N . THR A 1 90 ? 15.486 0.565 -3.461 1.00 97.12 90 THR A N 1
ATOM 700 C CA . THR A 1 90 ? 14.993 1.909 -3.120 1.00 97.12 90 THR A CA 1
ATOM 701 C C . THR A 1 90 ? 13.747 1.875 -2.238 1.00 97.12 90 THR A C 1
ATOM 703 O O . THR A 1 90 ? 13.570 2.765 -1.419 1.00 97.12 90 THR A O 1
ATOM 706 N N . VAL A 1 91 ? 12.877 0.877 -2.410 1.00 98.12 91 VAL A N 1
ATOM 707 C CA . VAL A 1 91 ? 11.653 0.722 -1.610 1.00 98.12 91 VAL A CA 1
ATOM 708 C C . VAL A 1 91 ? 11.997 0.160 -0.237 1.00 98.12 91 VAL A C 1
ATOM 710 O O . VAL A 1 91 ? 11.530 0.698 0.758 1.00 98.12 91 VAL A O 1
ATOM 713 N N . GLU A 1 92 ? 12.876 -0.843 -0.183 1.00 98.00 92 GLU A N 1
ATOM 714 C CA . GLU A 1 92 ? 13.412 -1.388 1.067 1.00 98.00 92 GLU A CA 1
ATOM 715 C C . GLU A 1 92 ? 14.034 -0.286 1.936 1.00 98.00 92 GLU A C 1
AT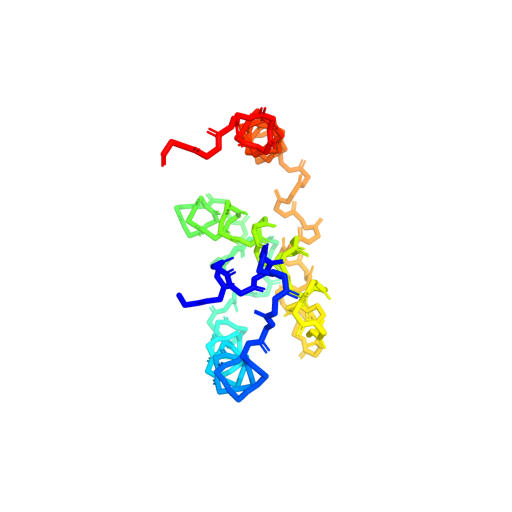OM 717 O O . GLU A 1 92 ? 13.696 -0.158 3.111 1.00 98.00 92 GLU A O 1
ATOM 722 N N . LYS A 1 93 ? 14.871 0.575 1.337 1.00 98.06 93 LYS A N 1
ATOM 723 C CA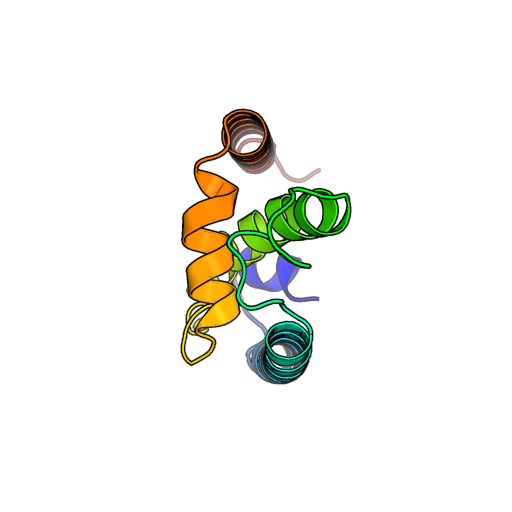 . LYS A 1 93 ? 15.454 1.729 2.031 1.00 98.06 93 LYS A CA 1
ATOM 724 C C . LYS A 1 93 ? 14.381 2.661 2.606 1.00 98.06 93 LYS A C 1
ATOM 726 O O . LYS A 1 93 ? 14.461 3.023 3.775 1.00 98.06 93 LYS A O 1
ATOM 731 N N . VAL A 1 94 ? 13.371 3.027 1.813 1.00 97.88 94 VAL A N 1
ATOM 732 C CA . VAL A 1 94 ? 12.275 3.902 2.271 1.00 97.88 94 VAL A CA 1
ATOM 733 C C . VAL A 1 94 ? 11.481 3.250 3.404 1.00 97.88 94 VAL A C 1
ATOM 735 O O . VAL A 1 94 ? 11.152 3.918 4.379 1.00 97.88 94 VAL A O 1
ATOM 738 N N . HIS A 1 95 ? 11.193 1.949 3.322 1.00 98.00 95 HIS A N 1
ATOM 739 C CA . HIS A 1 95 ? 10.505 1.226 4.396 1.00 98.00 95 HIS A CA 1
ATOM 740 C C . HIS A 1 95 ? 11.338 1.185 5.680 1.00 98.00 95 HIS A C 1
ATOM 742 O O . HIS A 1 95 ? 10.783 1.371 6.761 1.00 98.00 95 HIS A O 1
ATOM 748 N N . ALA A 1 96 ? 12.658 1.012 5.578 1.00 97.69 96 ALA A N 1
ATOM 749 C CA . ALA A 1 96 ? 13.555 1.087 6.728 1.00 97.69 96 ALA A CA 1
ATOM 750 C C . ALA A 1 96 ? 13.547 2.487 7.369 1.00 97.69 96 ALA A C 1
ATOM 752 O O . ALA A 1 96 ? 13.441 2.604 8.589 1.00 97.69 96 ALA A O 1
ATOM 753 N N . GLU A 1 97 ? 13.579 3.551 6.562 1.00 97.81 97 GLU A N 1
ATOM 754 C CA . GLU A 1 97 ? 13.470 4.935 7.043 1.00 97.81 97 GLU A CA 1
ATOM 755 C C . GLU A 1 97 ? 12.113 5.200 7.723 1.00 97.81 97 GLU A C 1
ATOM 757 O O . GLU A 1 97 ? 12.069 5.792 8.801 1.00 97.81 97 GLU A O 1
ATOM 762 N N . GLN A 1 98 ? 11.001 4.712 7.153 1.00 97.06 98 GLN A N 1
ATOM 763 C CA . GLN A 1 98 ? 9.667 4.817 7.763 1.00 97.06 98 GLN A CA 1
ATOM 764 C C . GLN A 1 98 ? 9.583 4.062 9.093 1.00 97.06 98 GLN A C 1
ATOM 766 O O . GLN A 1 98 ? 9.001 4.567 10.054 1.00 97.06 98 GLN A O 1
ATOM 771 N N . GLN A 1 99 ? 10.166 2.864 9.154 1.00 96.00 99 GLN A N 1
ATOM 772 C CA . GLN A 1 99 ? 10.224 2.063 10.369 1.00 96.00 99 GLN A CA 1
ATOM 773 C C . GLN A 1 99 ? 11.017 2.785 11.463 1.00 96.00 99 GLN A C 1
ATOM 775 O O . GLN A 1 99 ? 10.539 2.877 12.593 1.00 96.00 99 GLN A O 1
ATOM 780 N N . GLN A 1 100 ? 12.187 3.331 11.123 1.00 96.31 100 GLN A N 1
ATOM 781 C CA . GLN A 1 100 ? 13.030 4.083 12.049 1.00 96.31 100 GLN A CA 1
ATOM 782 C C . GLN A 1 100 ? 12.307 5.329 12.576 1.00 96.31 100 GLN A C 1
ATOM 784 O O . GLN A 1 100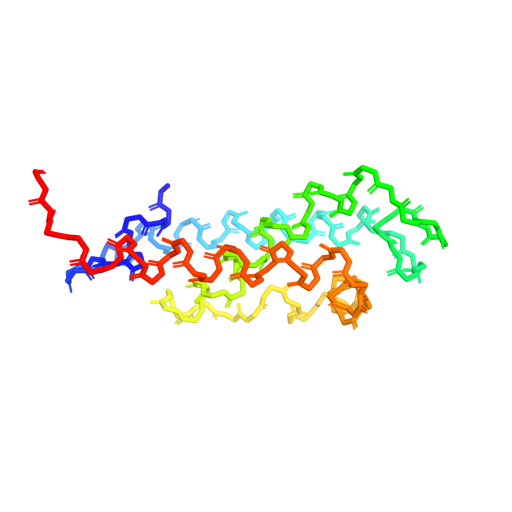 ? 12.174 5.500 13.787 1.00 96.31 100 GLN A O 1
ATOM 789 N N . ALA A 1 101 ? 11.752 6.150 11.680 1.00 94.56 101 ALA A N 1
ATOM 790 C CA . ALA A 1 101 ? 11.024 7.360 12.056 1.00 94.56 101 ALA A CA 1
ATOM 791 C C . ALA A 1 101 ? 9.801 7.054 12.939 1.00 94.56 101 ALA A C 1
ATOM 793 O O . ALA A 1 101 ? 9.471 7.811 13.855 1.00 94.56 101 ALA A O 1
ATOM 794 N N . LEU A 1 102 ? 9.118 5.931 12.693 1.00 91.75 102 LEU A N 1
ATOM 795 C CA . LEU A 1 102 ? 8.010 5.498 13.536 1.00 91.75 102 LEU A CA 1
ATOM 796 C C . LEU A 1 102 ? 8.481 5.094 14.939 1.00 91.75 102 LEU A C 1
ATOM 798 O O . LEU A 1 102 ? 7.854 5.496 15.917 1.00 91.75 102 LEU A 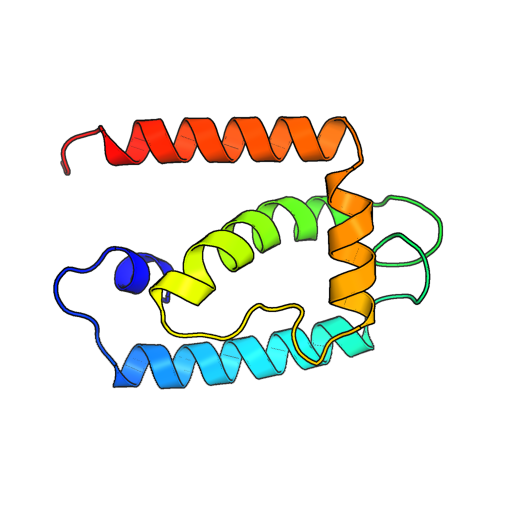O 1
ATOM 802 N N . MET A 1 103 ? 9.568 4.323 15.046 1.00 90.75 103 MET A N 1
ATOM 803 C CA . MET A 1 103 ? 10.138 3.931 16.339 1.00 90.75 103 MET A CA 1
ATOM 804 C C . MET A 1 103 ? 10.552 5.156 17.160 1.00 90.75 103 MET A C 1
ATOM 806 O O . MET A 1 103 ? 10.206 5.244 18.336 1.00 90.75 103 MET A O 1
ATOM 810 N N . GLU A 1 104 ? 11.218 6.125 16.531 1.00 92.88 104 GLU A N 1
ATOM 811 C CA . GLU A 1 104 ? 11.600 7.390 17.168 1.00 92.88 104 GLU A CA 1
ATOM 812 C C . GLU A 1 104 ? 10.374 8.152 17.677 1.00 92.88 104 GLU A C 1
ATOM 814 O O . GLU A 1 104 ? 10.330 8.569 18.834 1.00 92.88 104 GLU A O 1
ATOM 819 N N . ARG A 1 105 ? 9.327 8.266 16.850 1.00 87.00 105 ARG A N 1
ATOM 820 C CA . ARG A 1 105 ? 8.072 8.914 17.249 1.00 87.00 105 ARG A CA 1
ATOM 821 C C . ARG A 1 105 ? 7.403 8.221 18.438 1.00 87.00 105 ARG A C 1
ATOM 823 O O . ARG A 1 105 ? 6.802 8.899 19.262 1.00 87.00 105 ARG A O 1
ATOM 830 N N . MET A 1 106 ? 7.473 6.893 18.532 1.00 83.81 106 MET A N 1
ATOM 831 C CA . MET A 1 106 ? 6.889 6.142 19.653 1.00 83.81 106 MET A CA 1
ATOM 832 C C . MET A 1 106 ? 7.656 6.324 20.971 1.00 83.81 106 MET A C 1
ATOM 834 O O . MET A 1 106 ? 7.083 6.097 22.033 1.00 83.81 106 MET A O 1
ATOM 838 N N . GLN A 1 107 ? 8.931 6.714 20.914 1.00 84.50 107 GLN A N 1
ATOM 839 C CA . GLN A 1 107 ? 9.762 6.981 22.093 1.00 84.50 107 GLN A CA 1
ATOM 840 C C . GLN A 1 107 ? 9.625 8.420 22.605 1.00 84.50 107 GLN A C 1
ATOM 842 O O . GLN A 1 107 ? 9.968 8.700 23.754 1.00 84.50 107 GLN A O 1
ATOM 847 N N . GLN A 1 108 ? 9.129 9.337 21.772 1.00 77.38 108 GLN A N 1
ATOM 848 C CA . GLN A 1 108 ? 8.924 10.725 22.166 1.00 77.38 108 GLN A CA 1
ATOM 849 C C . GLN A 1 108 ? 7.695 10.854 23.085 1.00 77.38 108 GLN A C 1
ATOM 851 O O . GLN A 1 108 ? 6.625 10.331 22.759 1.00 77.38 108 GLN A O 1
ATOM 856 N N . PRO A 1 109 ? 7.812 11.550 24.232 1.00 61.84 109 PRO A N 1
ATOM 857 C CA . PRO A 1 109 ? 6.664 11.833 25.084 1.00 61.84 109 PRO A CA 1
ATOM 858 C C . PRO A 1 109 ? 5.654 12.700 24.325 1.00 61.84 109 PRO A C 1
ATOM 860 O O . PRO A 1 109 ? 6.033 13.617 23.598 1.00 61.84 109 PRO A O 1
ATOM 863 N N . ALA A 1 110 ? 4.362 12.407 24.488 1.00 61.88 110 ALA A N 1
ATOM 864 C CA . ALA A 1 110 ? 3.307 13.241 23.923 1.00 61.88 110 ALA A CA 1
ATOM 865 C C . ALA A 1 110 ? 3.401 14.651 24.533 1.00 61.88 110 ALA A C 1
ATOM 867 O O . ALA A 1 110 ? 3.284 14.795 25.751 1.00 61.88 110 ALA A O 1
ATOM 868 N N . HIS A 1 111 ? 3.669 15.650 23.690 1.00 52.34 111 HIS A N 1
ATOM 869 C CA . HIS A 1 111 ? 3.612 17.068 24.047 1.00 52.34 111 HIS A CA 1
ATOM 870 C C . HIS A 1 111 ? 2.167 17.562 24.120 1.00 52.34 111 HIS A C 1
ATOM 872 O O . HIS A 1 111 ? 1.353 17.119 23.275 1.00 52.34 111 HIS A O 1
#

Sequence (111 aa):
ALFPQASAKEKDQKLIAEKLAELNLRLDQLELMLSRGPYAIGSAFTFADCALAPTFFFANLMLPMLGSKPFTEGRPKLAAWWGQVQKRPTVEKVHAEQQQALMERMQQPAH